Protein AF-A0A816F0X0-F1 (afdb_monomer_lite)

Radius of gyration: 18.93 Å; chains: 1; bounding box: 44×60×35 Å

Secondary structure (DSSP, 8-state):
---------SSS-S----SPPP---SSSEEEEEEE-SSSSSS-EEEEEEGGGTEEEEE-B-SSS-B-PPEEEE-SSSEEEEEEE-SSSSSS-EEEEEETTTTEEEEE-B-SSS-BPPPEEEE--TT--EEEEEEE-SSSSSSPEEEEEETTTTEEEEE---

Sequence (161 aa):
MDDNNDVCFPIAPCNRFPTQVIYSTGTKPASVAAVDVNGDSKPDIIVANYGSDNVGVLLNNGNGTFGAQVTYSTGTDPFSVTAADINGDSKLDIIVANYDSNNVGVLLNNGNGTFAAQVTYSTGTGTGPHSVTAVDVNGDSILDIIVANYGSNNVGVFLSN

Structure (mmCIF, N/CA/C/O backbone):
data_AF-A0A816F0X0-F1
#
_entry.id   AF-A0A816F0X0-F1
#
loop_
_atom_site.group_PDB
_atom_site.id
_atom_site.type_symbol
_atom_site.label_atom_id
_atom_site.label_alt_id
_atom_site.label_comp_id
_atom_site.label_asym_id
_atom_site.label_entity_id
_atom_site.label_seq_id
_atom_site.pdbx_PDB_ins_code
_atom_site.Cartn_x
_atom_site.Cartn_y
_atom_site.Cartn_z
_atom_site.occupancy
_atom_site.B_iso_or_equiv
_atom_site.auth_seq_id
_atom_site.auth_comp_id
_atom_site.auth_asym_id
_atom_site.auth_atom_id
_atom_site.pdbx_PDB_model_num
ATOM 1 N N . MET A 1 1 ? -25.986 -47.433 10.124 1.00 47.31 1 MET A N 1
ATOM 2 C CA . MET A 1 1 ? -24.521 -47.322 10.043 1.00 47.31 1 MET A CA 1
ATOM 3 C C . MET A 1 1 ? -24.220 -46.279 8.995 1.00 47.31 1 MET A C 1
ATOM 5 O O . MET A 1 1 ? -24.835 -46.331 7.935 1.00 47.31 1 MET A O 1
ATOM 9 N N . ASP A 1 2 ? -23.323 -45.382 9.381 1.00 48.44 2 ASP A N 1
ATOM 10 C CA . ASP A 1 2 ? -22.810 -44.150 8.775 1.00 48.44 2 ASP A CA 1
ATOM 11 C C . ASP A 1 2 ? -23.419 -42.803 9.253 1.00 48.44 2 ASP A C 1
ATOM 13 O O . ASP A 1 2 ? -24.073 -42.055 8.530 1.00 48.44 2 ASP A O 1
ATOM 17 N N . ASP A 1 3 ? -23.377 -42.613 10.576 1.00 52.69 3 ASP A N 1
ATOM 18 C CA . ASP A 1 3 ? -22.391 -41.798 11.320 1.00 52.69 3 ASP A CA 1
ATOM 19 C C . ASP A 1 3 ? -22.209 -40.288 11.045 1.00 52.69 3 ASP A C 1
ATOM 21 O O . ASP A 1 3 ? -21.274 -39.692 11.581 1.00 52.69 3 ASP A O 1
ATOM 25 N N . ASN A 1 4 ? -23.126 -39.595 10.367 1.00 48.66 4 ASN A N 1
ATOM 26 C CA . ASN A 1 4 ? -23.115 -38.121 10.390 1.00 48.66 4 ASN A CA 1
ATOM 27 C C . ASN A 1 4 ? -23.886 -37.581 11.598 1.00 48.66 4 ASN A C 1
ATOM 29 O O . ASN A 1 4 ? -25.020 -37.113 11.500 1.00 48.66 4 ASN A O 1
ATOM 33 N N . ASN A 1 5 ? -23.247 -37.709 12.762 1.00 45.31 5 ASN A N 1
ATOM 34 C CA . ASN A 1 5 ? -23.698 -37.193 14.047 1.00 45.31 5 ASN A CA 1
ATOM 35 C C . ASN A 1 5 ? -23.686 -35.653 14.030 1.00 45.31 5 ASN A C 1
ATOM 37 O O . ASN A 1 5 ? -22.746 -35.004 14.487 1.00 45.31 5 ASN A O 1
ATOM 41 N N . ASP A 1 6 ? -24.752 -35.093 13.467 1.00 54.44 6 ASP A N 1
ATOM 42 C CA . ASP A 1 6 ? -25.150 -33.693 13.537 1.00 54.44 6 ASP A CA 1
ATOM 43 C C . ASP A 1 6 ? -25.570 -33.363 14.980 1.00 54.44 6 ASP A C 1
ATOM 45 O O . ASP A 1 6 ? -26.743 -33.390 15.351 1.00 54.44 6 ASP A O 1
ATOM 49 N N . VAL A 1 7 ? -24.579 -33.139 15.845 1.00 48.12 7 VAL A N 1
ATOM 50 C CA . VAL A 1 7 ? -24.788 -32.672 17.222 1.00 48.12 7 VAL A CA 1
ATOM 51 C C . VAL A 1 7 ? -24.438 -31.193 17.330 1.00 48.12 7 VAL A C 1
ATOM 53 O O . VAL A 1 7 ? -23.419 -30.791 17.888 1.00 48.12 7 VAL A O 1
ATOM 56 N N . CYS A 1 8 ? -25.331 -30.365 16.794 1.00 54.69 8 CYS A N 1
ATOM 57 C CA . CYS A 1 8 ? -25.362 -28.927 17.031 1.00 54.69 8 CYS A CA 1
ATOM 58 C C . CYS A 1 8 ? -25.852 -28.628 18.470 1.00 54.69 8 CYS A C 1
ATOM 60 O O . CYS A 1 8 ? -27.041 -28.736 18.762 1.00 54.69 8 CYS A O 1
ATOM 62 N N . PHE A 1 9 ? -24.949 -28.225 19.372 1.00 47.72 9 PHE A N 1
ATOM 63 C CA . PHE A 1 9 ? -25.259 -27.634 20.692 1.00 47.72 9 PHE A CA 1
ATOM 64 C C . PHE A 1 9 ? -24.951 -26.110 20.691 1.00 47.72 9 PHE A C 1
ATOM 66 O O . PHE A 1 9 ? -24.258 -25.626 19.794 1.00 47.72 9 PHE A O 1
ATOM 73 N N . PRO A 1 10 ? -25.522 -25.294 21.604 1.00 58.25 10 PRO A N 1
ATOM 74 C CA . PRO A 1 10 ? -26.155 -24.031 21.229 1.00 58.25 10 PRO A CA 1
ATOM 75 C C . PRO A 1 10 ? -25.209 -22.828 21.334 1.00 58.25 10 PRO A C 1
ATOM 77 O O . PRO A 1 10 ? -25.110 -22.256 22.408 1.00 58.25 10 PRO A O 1
ATOM 80 N N . ILE A 1 11 ? -24.554 -22.397 20.247 1.00 56.53 11 ILE A N 1
ATOM 81 C CA . ILE A 1 11 ? -24.114 -20.983 20.109 1.00 56.53 11 ILE A CA 1
ATOM 82 C C . ILE A 1 11 ? -23.861 -20.477 18.673 1.00 56.53 11 ILE A C 1
ATOM 84 O O . ILE A 1 11 ? -23.700 -19.273 18.508 1.00 56.53 11 ILE A O 1
ATOM 88 N N . ALA A 1 12 ? -23.887 -21.295 17.616 1.00 57.38 12 ALA A N 1
ATOM 89 C CA . ALA A 1 12 ? -23.917 -20.784 16.234 1.00 57.38 12 ALA A CA 1
ATOM 90 C C . ALA A 1 12 ? -24.313 -21.889 15.239 1.00 57.38 12 ALA A C 1
ATOM 92 O O . ALA A 1 12 ? -23.948 -23.044 15.468 1.00 57.38 12 ALA A O 1
ATOM 93 N N . PRO A 1 13 ? -25.017 -21.580 14.132 1.00 58.31 13 PRO A N 1
ATOM 94 C CA . PRO A 1 13 ? -25.243 -22.558 13.072 1.00 58.31 13 PRO A CA 1
ATOM 95 C C . PRO A 1 13 ? -23.905 -23.009 12.464 1.00 58.31 13 PRO A C 1
ATOM 97 O O . PRO A 1 13 ? -23.016 -22.193 12.223 1.00 58.31 13 PRO A O 1
ATOM 100 N N . CYS A 1 14 ? -23.787 -24.314 12.188 1.00 57.47 14 CYS A N 1
ATOM 101 C CA . CYS A 1 14 ? -22.594 -24.990 11.649 1.00 57.47 14 CYS A CA 1
ATOM 102 C C . CYS A 1 14 ? -22.115 -24.418 10.292 1.00 57.47 14 CYS A C 1
ATOM 104 O O . CYS A 1 14 ? -20.986 -24.653 9.871 1.00 57.47 14 CYS A O 1
ATOM 106 N N . ASN A 1 15 ? -22.936 -23.587 9.640 1.00 65.12 15 ASN A N 1
ATOM 107 C CA . ASN A 1 15 ? -22.590 -22.841 8.437 1.00 65.12 15 ASN A CA 1
ATOM 108 C C . ASN A 1 15 ? -22.433 -21.338 8.744 1.00 65.12 15 ASN A C 1
ATOM 110 O O . ASN A 1 15 ? -23.340 -20.536 8.525 1.00 65.12 15 ASN A O 1
ATOM 114 N N . ARG A 1 16 ? -21.281 -20.972 9.322 1.00 75.44 16 ARG A N 1
ATOM 115 C CA . ARG A 1 16 ? -20.958 -19.607 9.784 1.00 75.44 16 ARG A CA 1
ATOM 116 C C . ARG A 1 16 ? -20.752 -18.604 8.643 1.00 75.44 16 ARG A C 1
ATOM 118 O O . ARG A 1 16 ? -20.883 -17.402 8.867 1.00 75.44 16 ARG A O 1
ATOM 125 N N . PHE A 1 17 ? -20.413 -19.079 7.447 1.00 80.19 17 PHE A N 1
ATOM 126 C CA . PHE A 1 17 ? -20.137 -18.227 6.297 1.00 80.19 17 PHE A CA 1
ATOM 127 C C . PHE A 1 17 ? -21.277 -18.343 5.281 1.00 80.19 17 PHE A C 1
ATOM 129 O O . PHE A 1 17 ? -21.460 -19.413 4.699 1.00 80.19 17 PHE A O 1
ATOM 136 N N . PRO A 1 18 ? -22.063 -17.274 5.059 1.00 79.19 18 PRO A N 1
ATOM 137 C CA . PRO A 1 18 ? -23.010 -17.247 3.954 1.00 79.19 18 PRO A CA 1
ATOM 138 C C . PRO A 1 18 ? -22.258 -17.204 2.613 1.00 79.19 18 PRO A C 1
ATOM 140 O O . PRO A 1 18 ? -21.029 -17.129 2.563 1.00 79.19 18 PRO A O 1
ATOM 143 N N . THR A 1 19 ? -23.003 -17.220 1.509 1.00 85.00 19 THR A N 1
ATOM 144 C CA . THR A 1 19 ? -22.448 -17.018 0.165 1.00 85.00 19 THR A CA 1
ATOM 145 C C . THR A 1 19 ? -21.586 -15.754 0.101 1.00 85.00 19 THR A C 1
ATOM 147 O O . THR A 1 19 ? -21.961 -14.707 0.632 1.00 85.00 19 THR A O 1
ATOM 150 N N . GLN A 1 20 ? -20.445 -15.847 -0.584 1.00 90.00 20 GLN A N 1
ATOM 151 C CA . GLN A 1 20 ? -19.543 -14.720 -0.798 1.00 90.00 20 GLN A CA 1
ATOM 152 C C . GLN A 1 20 ? -20.245 -13.592 -1.569 1.00 90.00 20 GLN A C 1
ATOM 154 O O . GLN A 1 20 ? -20.822 -13.816 -2.634 1.00 90.00 20 GLN A O 1
ATOM 159 N N . VAL A 1 21 ? -20.145 -12.367 -1.051 1.00 92.69 21 VAL A N 1
ATOM 160 C CA . VAL A 1 21 ? -20.515 -11.146 -1.776 1.00 92.69 21 VAL A CA 1
ATOM 161 C C . VAL A 1 21 ? -19.300 -10.667 -2.566 1.00 92.69 21 VAL A C 1
ATOM 163 O O . VAL A 1 21 ? -18.195 -10.603 -2.027 1.00 92.69 21 VAL A O 1
ATOM 166 N N . ILE A 1 22 ? -19.497 -10.350 -3.845 1.00 94.94 22 ILE A N 1
ATOM 167 C CA . ILE A 1 22 ? -18.425 -9.957 -4.764 1.00 94.94 22 ILE A CA 1
ATOM 168 C C . ILE A 1 22 ? -18.430 -8.441 -4.950 1.00 94.94 22 ILE A C 1
ATOM 170 O O . ILE A 1 22 ? -19.459 -7.863 -5.297 1.00 94.94 22 ILE A O 1
ATOM 174 N N . TYR A 1 23 ? -17.263 -7.822 -4.775 1.00 97.12 23 TYR A N 1
ATOM 175 C CA . TYR A 1 23 ? -17.017 -6.415 -5.082 1.00 97.12 23 TYR A CA 1
ATOM 176 C C . TYR A 1 23 ? -16.010 -6.322 -6.222 1.00 97.12 23 TYR A C 1
ATOM 178 O O . TYR A 1 23 ? -14.948 -6.943 -6.173 1.00 97.12 23 TYR A O 1
ATOM 186 N N . SER A 1 24 ? -16.351 -5.561 -7.259 1.00 96.56 24 SER A N 1
ATOM 187 C CA . SER A 1 24 ? -15.433 -5.309 -8.368 1.00 96.56 24 SER A CA 1
ATOM 188 C C . SER A 1 24 ? -14.246 -4.466 -7.901 1.00 96.56 24 SER A C 1
ATOM 190 O O . SER A 1 24 ? -14.413 -3.507 -7.150 1.00 96.56 24 SER A O 1
ATOM 192 N N . THR A 1 25 ? -13.060 -4.815 -8.390 1.00 97.56 25 THR A N 1
ATOM 193 C CA . THR A 1 25 ? -11.801 -4.088 -8.182 1.00 97.56 25 THR A CA 1
ATOM 194 C C . THR A 1 25 ? -11.068 -3.953 -9.523 1.00 97.56 25 THR A C 1
ATOM 196 O O . THR A 1 25 ? -11.609 -4.338 -10.566 1.00 97.56 25 THR A O 1
ATOM 199 N N . GLY A 1 26 ? -9.846 -3.421 -9.516 1.00 97.75 26 GLY A N 1
ATOM 200 C CA . GLY A 1 26 ? -8.933 -3.472 -10.653 1.00 97.75 26 GLY A CA 1
ATOM 201 C C . GLY A 1 26 ? -8.567 -4.899 -11.087 1.00 97.75 26 GLY A C 1
ATOM 202 O O . GLY A 1 26 ? -9.059 -5.908 -10.582 1.00 97.75 26 GLY A O 1
ATOM 203 N N . THR A 1 27 ? -7.697 -4.999 -12.085 1.00 98.62 27 THR A N 1
ATOM 204 C CA . THR A 1 27 ? -7.340 -6.287 -12.691 1.00 98.62 27 THR A CA 1
ATOM 205 C C . THR A 1 27 ? -6.196 -6.970 -11.944 1.00 98.62 27 THR A C 1
ATOM 207 O O . THR A 1 27 ? -5.298 -6.307 -11.427 1.00 98.62 27 THR A O 1
ATOM 210 N N . LYS A 1 28 ? -6.227 -8.311 -11.908 1.00 98.44 28 LYS A N 1
ATOM 211 C CA . LYS A 1 28 ? -5.251 -9.158 -11.198 1.00 98.44 28 LYS A CA 1
ATOM 212 C C . LYS A 1 28 ? -4.970 -8.654 -9.761 1.00 98.44 28 LYS A C 1
ATOM 214 O O . LYS A 1 28 ? -3.831 -8.324 -9.464 1.00 98.44 28 LYS A O 1
ATOM 219 N N . PRO A 1 29 ? -5.970 -8.539 -8.870 1.00 98.62 29 PRO A N 1
ATOM 220 C CA . PRO A 1 29 ? -5.707 -8.140 -7.486 1.00 98.62 29 PRO A CA 1
ATOM 221 C C . PRO A 1 29 ? -4.742 -9.136 -6.821 1.00 98.62 29 PRO A C 1
ATOM 223 O O . PRO A 1 29 ? -4.977 -10.343 -6.877 1.00 98.62 29 PRO A O 1
ATOM 226 N N . ALA A 1 30 ? -3.651 -8.639 -6.234 1.00 98.69 30 ALA A N 1
ATOM 227 C CA . ALA A 1 30 ? -2.551 -9.461 -5.714 1.00 98.69 30 ALA A CA 1
ATOM 228 C C . ALA A 1 30 ? -2.480 -9.487 -4.182 1.00 98.69 30 ALA A C 1
ATOM 230 O O . ALA A 1 30 ? -2.093 -10.495 -3.595 1.00 98.69 30 ALA A O 1
ATOM 231 N N . SER A 1 31 ? -2.879 -8.395 -3.527 1.00 98.81 31 SER A N 1
ATOM 232 C CA . SER A 1 31 ? -2.831 -8.262 -2.071 1.00 98.81 31 SER A CA 1
ATOM 233 C C . SER A 1 31 ? -3.983 -7.406 -1.555 1.00 98.81 31 SER A C 1
ATOM 235 O O . SER A 1 31 ? -4.533 -6.580 -2.289 1.00 98.81 31 SER A O 1
ATOM 237 N N . VAL A 1 32 ? -4.352 -7.628 -0.294 1.00 98.62 32 VAL A N 1
ATOM 238 C CA . VAL A 1 32 ? -5.426 -6.921 0.401 1.00 98.62 32 VAL A CA 1
ATOM 239 C C . VAL A 1 32 ? -5.011 -6.58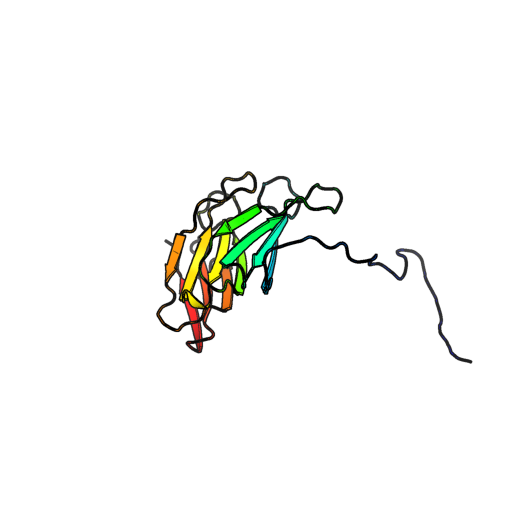8 1.834 1.00 98.62 32 VAL A C 1
ATOM 241 O O . VAL A 1 32 ? -4.409 -7.418 2.513 1.00 98.62 32 VAL A O 1
ATOM 244 N N . ALA A 1 33 ? -5.385 -5.400 2.304 1.00 98.62 33 ALA A N 1
ATOM 245 C CA . ALA A 1 33 ? -5.317 -4.997 3.706 1.00 98.62 33 ALA A CA 1
ATOM 246 C C . ALA A 1 33 ? -6.703 -4.541 4.186 1.00 98.62 33 ALA A C 1
ATOM 248 O O . ALA A 1 33 ? -7.474 -3.974 3.410 1.00 98.62 33 ALA A O 1
ATOM 249 N N . ALA A 1 34 ? -7.022 -4.805 5.456 1.00 98.38 34 ALA A N 1
ATOM 250 C CA . ALA A 1 34 ? -8.284 -4.410 6.079 1.00 98.38 34 ALA A CA 1
ATOM 251 C C . ALA A 1 34 ? -8.008 -3.501 7.279 1.00 98.38 34 ALA A C 1
ATOM 253 O O . ALA A 1 34 ? -7.413 -3.943 8.262 1.00 98.38 34 ALA A O 1
ATOM 254 N N . VAL A 1 35 ? -8.402 -2.233 7.178 1.00 97.69 35 VAL A N 1
ATOM 255 C CA . VAL A 1 35 ? -7.991 -1.185 8.117 1.00 97.69 35 VAL A CA 1
ATOM 256 C C . VAL A 1 35 ? -8.881 0.048 7.972 1.00 97.69 35 VAL A C 1
ATOM 258 O O . VAL A 1 35 ? -9.359 0.326 6.881 1.00 97.69 35 VAL A O 1
ATOM 261 N N . ASP A 1 36 ? -9.141 0.766 9.062 1.00 97.88 36 ASP A N 1
ATOM 262 C CA . ASP A 1 36 ? -9.922 2.007 9.029 1.00 97.88 36 ASP A CA 1
ATOM 263 C C . ASP A 1 36 ? -9.063 3.149 8.464 1.00 97.88 36 ASP A C 1
ATOM 265 O O . ASP A 1 36 ? -8.143 3.623 9.133 1.00 97.88 36 ASP A O 1
ATOM 269 N N . VAL A 1 37 ? -9.330 3.564 7.222 1.00 97.88 37 VAL A N 1
ATOM 270 C CA . VAL A 1 37 ? -8.572 4.642 6.565 1.00 97.88 37 VAL A CA 1
ATOM 271 C C . VAL A 1 37 ? -9.305 5.978 6.572 1.00 97.88 37 VAL A C 1
ATOM 273 O O . VAL A 1 37 ? -8.754 6.983 6.118 1.00 97.88 37 VAL A O 1
ATOM 276 N N . ASN A 1 38 ? -10.545 6.023 7.051 1.00 97.50 38 ASN A N 1
ATOM 277 C CA . ASN A 1 38 ? -11.350 7.243 7.071 1.00 97.50 38 ASN A CA 1
ATOM 278 C C . ASN A 1 38 ? -11.664 7.745 8.493 1.00 97.50 38 ASN A C 1
ATOM 280 O O . ASN A 1 38 ? -12.245 8.820 8.634 1.00 97.50 38 ASN A O 1
ATOM 284 N N . GLY A 1 39 ? -11.240 7.009 9.522 1.00 96.06 39 GLY A N 1
ATOM 285 C CA . GLY A 1 39 ? -11.379 7.367 10.929 1.00 96.06 39 GLY A CA 1
ATOM 286 C C . GLY A 1 39 ? -12.779 7.137 11.500 1.00 96.06 39 GLY A C 1
ATOM 287 O O . GLY A 1 39 ? -13.101 7.696 12.552 1.00 96.06 39 GLY A O 1
ATOM 288 N N . ASP A 1 40 ? -13.633 6.357 10.833 1.00 97.06 40 ASP A N 1
ATOM 289 C CA . ASP A 1 40 ? -15.011 6.102 11.268 1.00 97.06 40 ASP A CA 1
ATOM 290 C C . ASP A 1 40 ? -15.172 4.853 12.156 1.00 97.06 40 ASP A C 1
ATOM 292 O O . ASP A 1 40 ? -16.293 4.469 12.513 1.00 97.06 40 ASP A O 1
ATOM 296 N N . SER A 1 41 ? -14.047 4.266 12.576 1.00 96.31 41 SER A N 1
ATOM 297 C CA . SER A 1 41 ? -13.930 3.053 13.391 1.00 96.31 41 SER A CA 1
ATOM 298 C C . SER A 1 41 ? -14.445 1.783 12.712 1.00 96.31 41 SER A C 1
ATOM 300 O O . SER A 1 41 ? -14.769 0.802 13.394 1.00 96.31 41 SER A O 1
ATOM 302 N N . LYS A 1 42 ? -14.514 1.762 11.377 1.00 97.06 42 LYS A N 1
ATOM 303 C CA . LYS A 1 42 ? -14.871 0.573 10.601 1.00 97.06 42 LYS A CA 1
ATOM 304 C C . LYS A 1 42 ? -13.721 0.225 9.661 1.00 97.06 42 LYS A C 1
ATOM 306 O O . LYS A 1 42 ? -13.303 1.061 8.873 1.00 97.06 42 LYS A O 1
ATOM 311 N N . PRO A 1 43 ? -13.223 -1.022 9.684 1.00 97.69 43 PRO A N 1
ATOM 312 C CA . PRO A 1 43 ? -12.200 -1.429 8.736 1.00 97.69 43 PRO A CA 1
ATOM 313 C C . PRO A 1 43 ? -12.707 -1.324 7.295 1.00 97.69 43 PRO A C 1
ATOM 315 O O . PRO A 1 43 ? -13.699 -1.967 6.932 1.00 97.69 43 PRO A O 1
ATOM 318 N N . ASP A 1 44 ? -12.001 -0.537 6.496 1.00 98.31 44 ASP A N 1
ATOM 319 C CA . ASP A 1 44 ? -12.121 -0.444 5.047 1.00 98.31 44 ASP A CA 1
ATOM 320 C C . ASP A 1 44 ? -11.236 -1.507 4.379 1.00 98.31 44 ASP A C 1
ATOM 322 O O . ASP A 1 44 ? -10.486 -2.227 5.044 1.00 98.31 44 ASP A O 1
ATOM 326 N N . ILE A 1 45 ? -11.317 -1.623 3.053 1.00 98.56 45 ILE A N 1
ATOM 327 C CA . ILE A 1 45 ? -10.488 -2.547 2.272 1.00 98.56 45 ILE A CA 1
ATOM 328 C C . ILE A 1 45 ? -9.565 -1.762 1.345 1.00 98.56 45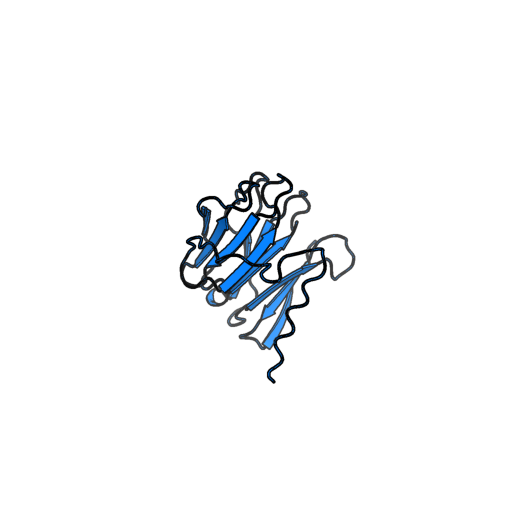 ILE A C 1
ATOM 330 O O . ILE A 1 45 ? -10.019 -0.921 0.572 1.00 98.56 45 ILE A O 1
ATOM 334 N N . ILE A 1 46 ? -8.282 -2.112 1.359 1.00 98.81 46 ILE A N 1
ATOM 335 C CA . ILE A 1 46 ? -7.271 -1.632 0.417 1.00 98.81 46 ILE A CA 1
ATOM 336 C C . ILE A 1 46 ? -6.812 -2.816 -0.433 1.00 98.81 46 ILE A C 1
ATOM 338 O O . ILE A 1 46 ? -6.515 -3.878 0.107 1.00 98.81 46 ILE A O 1
ATOM 342 N N . VAL A 1 47 ? -6.728 -2.644 -1.750 1.00 98.88 47 VAL A N 1
ATOM 343 C CA . VAL A 1 47 ? -6.357 -3.699 -2.704 1.00 98.88 47 VAL A CA 1
ATOM 344 C C . VAL A 1 47 ? -5.201 -3.235 -3.580 1.00 98.88 47 VAL A C 1
ATOM 346 O O . VAL A 1 47 ? -5.307 -2.195 -4.224 1.00 98.88 47 VAL A O 1
ATOM 349 N N . ALA A 1 48 ? -4.133 -4.029 -3.666 1.00 98.88 48 ALA A N 1
ATOM 350 C CA . ALA A 1 48 ? -3.105 -3.869 -4.693 1.00 98.88 48 ALA A CA 1
ATOM 351 C C . ALA A 1 48 ? -3.578 -4.534 -5.994 1.00 98.88 48 ALA A C 1
ATOM 353 O O . ALA A 1 48 ? -3.693 -5.762 -6.063 1.00 98.88 48 ALA A O 1
ATOM 354 N N . ASN A 1 49 ? -3.870 -3.738 -7.023 1.00 98.81 49 ASN A N 1
ATOM 355 C CA . ASN A 1 49 ? -4.321 -4.238 -8.319 1.00 98.81 49 ASN A CA 1
ATOM 356 C C . ASN A 1 49 ? -3.130 -4.355 -9.269 1.00 98.81 49 ASN A C 1
ATOM 358 O O . ASN A 1 49 ? -2.875 -3.442 -10.056 1.00 98.81 49 ASN A O 1
ATOM 362 N N . TYR A 1 50 ? -2.420 -5.484 -9.190 1.00 98.69 50 TYR A N 1
ATOM 363 C CA . TYR A 1 50 ? -1.190 -5.742 -9.943 1.00 98.69 50 TYR A CA 1
ATOM 364 C C . TYR A 1 50 ? -1.341 -5.420 -11.434 1.00 98.69 50 TYR A C 1
ATOM 366 O O . TYR A 1 50 ? -0.528 -4.706 -11.993 1.00 98.69 50 TYR A O 1
ATOM 374 N N . GLY A 1 51 ? -2.419 -5.872 -12.082 1.00 98.56 51 GLY A N 1
ATOM 375 C CA . GLY A 1 51 ? -2.589 -5.684 -13.526 1.00 98.56 51 GLY A CA 1
ATOM 376 C C . GLY A 1 51 ? -3.059 -4.289 -13.943 1.00 98.56 51 GLY A C 1
ATOM 377 O O . GLY A 1 51 ? -3.164 -4.019 -15.137 1.00 98.56 51 GLY A O 1
ATOM 378 N N . SER A 1 52 ? -3.423 -3.434 -12.986 1.00 98.69 52 SER A N 1
ATOM 379 C CA . SER A 1 52 ? -3.955 -2.093 -13.245 1.00 98.69 52 SER A CA 1
ATOM 380 C C . SER A 1 52 ? -3.057 -0.969 -12.734 1.00 98.69 52 SER A C 1
ATOM 382 O O . SER A 1 52 ? -3.478 0.186 -12.816 1.00 98.69 52 SER A O 1
ATOM 384 N N . ASP A 1 53 ? -1.875 -1.291 -12.199 1.00 98.75 53 ASP A N 1
ATOM 385 C CA . ASP A 1 53 ? -0.892 -0.329 -11.680 1.00 98.75 53 ASP A CA 1
ATOM 386 C C . ASP A 1 53 ? -1.506 0.702 -10.719 1.00 98.75 53 ASP A C 1
ATOM 388 O O . ASP A 1 53 ? -1.214 1.903 -10.738 1.00 98.75 53 ASP A O 1
ATOM 392 N N . ASN A 1 54 ? -2.432 0.239 -9.876 1.00 98.81 54 ASN A N 1
ATOM 393 C CA . ASN A 1 54 ? -3.091 1.077 -8.887 1.00 98.81 54 ASN A CA 1
ATOM 394 C C . ASN A 1 54 ? -3.361 0.330 -7.585 1.00 98.81 54 ASN A C 1
ATOM 396 O O . ASN A 1 54 ? -3.421 -0.900 -7.525 1.00 98.81 54 ASN A O 1
ATOM 400 N N . VAL A 1 55 ? -3.553 1.117 -6.535 1.00 98.81 55 VAL A N 1
ATOM 401 C CA . VAL A 1 55 ? -4.230 0.674 -5.326 1.00 98.81 55 VAL A CA 1
ATOM 402 C C . VAL A 1 55 ? -5.675 1.114 -5.417 1.00 98.81 55 VAL A C 1
ATOM 404 O O . VAL A 1 55 ? -5.957 2.220 -5.875 1.00 98.81 55 VAL A O 1
ATOM 407 N N . GLY A 1 56 ? -6.601 0.286 -4.956 1.00 98.62 56 GLY A N 1
ATOM 408 C CA . GLY A 1 56 ? -7.966 0.738 -4.771 1.00 98.62 56 GLY A CA 1
ATOM 409 C C . GLY A 1 56 ? -8.475 0.554 -3.355 1.00 98.62 56 GLY A C 1
ATOM 410 O O . GLY A 1 56 ? -8.108 -0.389 -2.663 1.00 98.62 56 GLY A O 1
ATOM 411 N N . VAL A 1 57 ? -9.334 1.479 -2.951 1.00 98.69 57 VAL A N 1
ATOM 412 C CA . VAL A 1 57 ? -9.888 1.610 -1.608 1.00 98.69 57 VAL A CA 1
ATOM 413 C C . VAL A 1 57 ? -11.398 1.446 -1.695 1.00 98.69 57 VAL A C 1
ATOM 415 O O . VAL A 1 57 ? -12.053 2.110 -2.501 1.00 98.69 57 VAL A O 1
ATOM 418 N N . LEU A 1 58 ? -11.949 0.547 -0.886 1.00 98.69 58 LEU A N 1
ATOM 419 C CA . LEU A 1 58 ? -13.382 0.326 -0.752 1.00 98.69 58 LEU A CA 1
ATOM 420 C C . LEU A 1 58 ? -13.778 0.672 0.682 1.00 98.69 58 LEU A C 1
ATOM 422 O O . LEU A 1 58 ? -13.412 -0.044 1.615 1.00 98.69 58 LEU A O 1
ATOM 426 N N . LEU A 1 59 ? -14.524 1.766 0.843 1.00 98.19 59 LEU A N 1
ATOM 427 C CA . LEU A 1 59 ? -14.965 2.221 2.159 1.00 98.19 59 LEU A CA 1
ATOM 428 C C . LEU A 1 59 ? -16.123 1.372 2.684 1.00 98.19 59 LEU A C 1
ATOM 430 O O . LEU A 1 59 ? -17.018 0.978 1.928 1.00 98.19 59 LEU A O 1
ATOM 434 N N . ASN A 1 60 ? -16.109 1.098 3.981 1.00 98.19 60 ASN A N 1
ATOM 435 C CA . ASN A 1 60 ? -17.101 0.285 4.663 1.00 98.19 60 ASN A CA 1
ATOM 436 C C . ASN A 1 60 ? -18.346 1.108 5.024 1.00 98.19 60 ASN A C 1
ATOM 438 O O . ASN A 1 60 ? -18.289 2.090 5.758 1.00 98.19 60 ASN A O 1
ATOM 442 N N . ASN A 1 61 ? -19.521 0.660 4.579 1.00 97.50 61 ASN A N 1
ATOM 443 C CA . ASN A 1 61 ? -20.792 1.332 4.870 1.00 97.50 61 ASN A CA 1
ATOM 444 C C . ASN A 1 61 ? -21.297 1.081 6.309 1.00 97.50 61 ASN A C 1
ATOM 446 O O . ASN A 1 61 ? -22.318 1.633 6.717 1.00 97.50 61 ASN A O 1
ATOM 450 N N . GLY A 1 62 ? -20.630 0.222 7.089 1.00 96.00 62 GLY A N 1
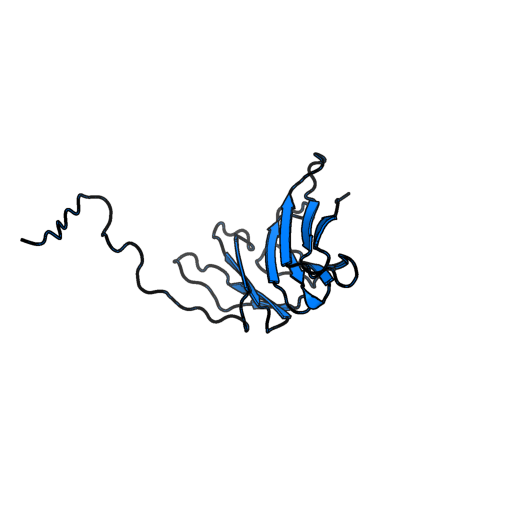ATOM 451 C CA . GLY A 1 62 ? -20.971 -0.110 8.480 1.00 96.00 62 GLY A CA 1
ATOM 452 C C . GLY A 1 62 ? -22.087 -1.128 8.667 1.00 96.00 62 GLY A C 1
ATOM 453 O O . GLY A 1 62 ? -22.455 -1.442 9.794 1.00 96.00 62 GLY A O 1
ATOM 454 N N . ASN A 1 63 ? -22.602 -1.684 7.577 1.00 93.62 63 ASN A N 1
ATOM 455 C CA . ASN A 1 63 ? -23.609 -2.746 7.573 1.00 93.62 63 ASN A CA 1
ATOM 456 C C . ASN A 1 63 ? -23.068 -4.053 6.962 1.00 93.62 63 ASN A C 1
ATOM 458 O O . ASN A 1 63 ? -23.845 -4.899 6.525 1.00 93.62 63 ASN A O 1
ATOM 462 N N . GLY A 1 64 ? -21.739 -4.199 6.893 1.00 89.00 64 GLY A N 1
ATOM 463 C CA . GLY A 1 64 ? -21.073 -5.333 6.246 1.00 89.00 64 GLY A CA 1
ATOM 464 C C . GLY A 1 64 ? -21.011 -5.236 4.719 1.00 89.00 64 GLY A C 1
ATOM 465 O O . GLY A 1 64 ? -20.656 -6.217 4.066 1.00 89.00 64 GLY A O 1
ATOM 466 N N . THR A 1 65 ? -21.353 -4.077 4.145 1.00 95.81 65 THR A N 1
ATOM 467 C CA . THR A 1 65 ? -21.181 -3.796 2.715 1.00 95.81 65 THR A CA 1
ATOM 468 C C . THR A 1 65 ? -20.128 -2.729 2.464 1.00 95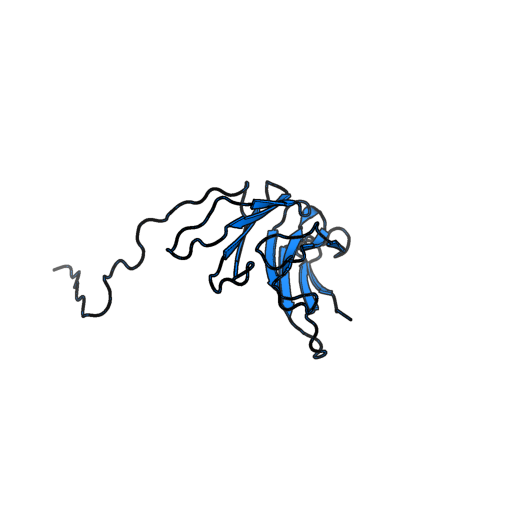.81 65 THR A C 1
ATOM 470 O O . THR A 1 65 ? -19.849 -1.911 3.339 1.00 95.81 65 THR A O 1
ATOM 473 N N . PHE A 1 66 ? -19.577 -2.719 1.252 1.00 98.12 66 PHE A N 1
ATOM 474 C CA . PHE A 1 66 ? -18.572 -1.750 0.828 1.00 98.12 66 PHE A CA 1
ATOM 475 C C . PHE A 1 66 ? -19.085 -0.875 -0.316 1.00 98.12 66 PHE A C 1
ATOM 477 O O . PHE A 1 66 ? -19.903 -1.305 -1.133 1.00 98.12 66 PHE A O 1
ATOM 484 N N . GLY A 1 67 ? -18.618 0.371 -0.355 1.00 96.81 67 GLY A N 1
ATOM 485 C CA . GLY A 1 67 ? -18.846 1.287 -1.466 1.00 96.81 67 GLY A CA 1
ATOM 486 C C . GLY A 1 67 ? -18.108 0.867 -2.741 1.00 96.81 67 GLY A C 1
ATOM 487 O O . GLY A 1 67 ? -17.340 -0.097 -2.766 1.00 96.81 67 GLY A O 1
ATOM 488 N N . ALA A 1 68 ? -18.339 1.619 -3.818 1.00 96.81 68 ALA A N 1
ATOM 489 C CA . ALA A 1 68 ? -17.555 1.469 -5.038 1.00 96.81 68 ALA A CA 1
ATOM 490 C C . ALA A 1 68 ? -16.082 1.809 -4.772 1.00 96.81 68 ALA A C 1
ATOM 492 O O . ALA A 1 68 ? -15.773 2.700 -3.981 1.00 96.81 68 ALA A O 1
ATOM 493 N N . GLN A 1 69 ? -15.185 1.110 -5.463 1.00 97.38 69 GLN A N 1
ATOM 494 C CA . GLN A 1 69 ? -13.757 1.353 -5.342 1.00 97.38 69 GLN A CA 1
ATOM 495 C C . GLN A 1 69 ? -13.377 2.751 -5.841 1.00 97.38 69 GLN A C 1
ATOM 497 O O . GLN A 1 69 ? -13.762 3.158 -6.938 1.00 97.38 69 GLN A O 1
ATOM 502 N N . VAL A 1 70 ? -12.538 3.431 -5.064 1.00 98.44 70 VAL A N 1
ATOM 503 C CA . VAL A 1 70 ? -11.764 4.595 -5.501 1.00 98.44 70 VAL A CA 1
ATOM 504 C C . VAL A 1 70 ? -10.326 4.149 -5.731 1.00 98.44 70 VAL A C 1
ATOM 506 O O . VAL A 1 70 ? -9.758 3.454 -4.894 1.00 98.44 70 VAL A O 1
ATOM 509 N N . THR A 1 71 ? -9.736 4.510 -6.867 1.00 98.62 71 THR A N 1
ATOM 510 C CA . THR A 1 71 ? -8.388 4.069 -7.250 1.00 98.62 71 THR A CA 1
ATOM 511 C C . THR A 1 71 ? -7.371 5.196 -7.180 1.00 98.62 71 THR A C 1
ATOM 513 O O . THR A 1 71 ? -7.659 6.320 -7.589 1.00 98.62 71 THR A O 1
ATOM 516 N N . TYR A 1 72 ? -6.155 4.849 -6.779 1.00 98.81 72 TYR A N 1
ATOM 517 C CA . TYR A 1 72 ? -4.994 5.722 -6.727 1.00 98.81 72 TYR A CA 1
ATOM 518 C C . TYR A 1 72 ? -3.847 5.071 -7.494 1.00 98.81 72 TYR A C 1
ATOM 520 O O . TYR A 1 72 ? -3.482 3.926 -7.221 1.00 98.81 72 TYR A O 1
ATOM 528 N N . SER A 1 73 ? -3.290 5.786 -8.468 1.00 98.62 73 SER A N 1
ATOM 529 C CA . SER A 1 73 ? -2.128 5.310 -9.220 1.00 98.62 73 SER A CA 1
ATOM 530 C C . SER A 1 73 ? -0.946 5.042 -8.288 1.00 98.62 73 SER A C 1
ATOM 532 O O . SER A 1 73 ? -0.685 5.813 -7.364 1.00 98.62 73 SER A O 1
ATOM 534 N N . THR A 1 74 ? -0.237 3.948 -8.556 1.00 98.62 74 THR A N 1
ATOM 535 C CA . THR A 1 74 ? 1.004 3.555 -7.876 1.00 98.62 74 THR A CA 1
ATOM 536 C C . THR A 1 74 ? 2.064 3.226 -8.935 1.00 98.62 74 THR A C 1
ATOM 538 O O . THR A 1 74 ? 1.884 3.548 -10.112 1.00 98.62 74 THR A O 1
ATOM 541 N N . GLY A 1 75 ? 3.181 2.615 -8.542 1.00 98.50 75 GLY A N 1
ATOM 542 C CA . GLY A 1 75 ? 4.129 2.031 -9.483 1.00 98.50 75 GLY A CA 1
ATOM 543 C C . GLY A 1 75 ? 3.555 0.828 -10.240 1.00 98.50 75 GLY A C 1
ATOM 544 O O . GLY A 1 75 ? 2.468 0.334 -9.954 1.00 98.50 75 GLY A O 1
ATOM 545 N N . THR A 1 76 ? 4.324 0.356 -11.212 1.00 98.69 76 THR A N 1
ATOM 546 C CA . THR A 1 76 ? 4.008 -0.820 -12.027 1.00 98.69 76 THR A CA 1
ATOM 547 C C . THR A 1 76 ? 4.062 -2.104 -11.209 1.00 98.69 76 THR A C 1
ATOM 549 O O . THR A 1 76 ? 4.989 -2.290 -10.410 1.00 98.69 76 THR A O 1
ATOM 552 N N . ASP A 1 77 ? 3.100 -2.991 -11.461 1.00 98.62 77 ASP A N 1
ATOM 553 C CA . ASP A 1 77 ? 2.998 -4.319 -10.860 1.00 98.62 77 ASP A CA 1
ATOM 554 C C . ASP A 1 77 ? 2.996 -4.286 -9.311 1.00 98.62 77 ASP A C 1
ATOM 556 O O . ASP A 1 77 ? 3.859 -4.892 -8.659 1.00 98.62 77 ASP A O 1
ATOM 560 N N . PRO A 1 78 ? 2.047 -3.573 -8.667 1.00 98.81 78 PRO A N 1
ATOM 561 C CA . PRO A 1 78 ? 1.944 -3.545 -7.212 1.00 98.81 78 PRO A CA 1
ATOM 562 C C . PRO A 1 78 ? 1.598 -4.935 -6.668 1.00 98.81 78 PRO A C 1
ATOM 564 O O . PRO A 1 78 ? 0.538 -5.491 -6.963 1.00 98.81 78 PRO A O 1
ATOM 567 N N . PHE A 1 79 ? 2.491 -5.494 -5.852 1.00 98.69 79 PHE A N 1
ATOM 568 C CA . PHE A 1 79 ? 2.398 -6.880 -5.388 1.00 98.69 79 PHE A CA 1
ATOM 569 C C . PHE A 1 79 ? 1.892 -7.003 -3.952 1.00 98.69 79 PHE A C 1
ATOM 571 O O . PHE A 1 79 ? 1.194 -7.954 -3.608 1.00 98.69 79 PHE A O 1
ATOM 578 N N . SER A 1 80 ? 2.232 -6.034 -3.103 1.00 98.88 80 SER A N 1
ATOM 579 C CA . SER A 1 80 ? 1.856 -6.032 -1.692 1.00 98.88 80 SER A CA 1
ATOM 580 C C . SER A 1 80 ? 1.430 -4.646 -1.245 1.00 98.88 80 SER A C 1
ATOM 582 O O . SER A 1 80 ? 1.980 -3.646 -1.709 1.00 98.88 80 SER A O 1
ATOM 584 N N . VAL A 1 81 ? 0.446 -4.606 -0.349 1.00 98.81 81 VAL A N 1
ATOM 585 C CA . VAL A 1 81 ? -0.045 -3.388 0.283 1.00 98.81 81 VAL A CA 1
ATOM 586 C C . VAL A 1 81 ? -0.167 -3.596 1.787 1.00 98.81 81 VAL A C 1
ATOM 588 O O . VAL A 1 81 ? -0.596 -4.653 2.246 1.00 98.81 81 VAL A O 1
ATOM 591 N N . THR A 1 82 ? 0.205 -2.575 2.547 1.00 98.81 82 THR A N 1
ATOM 592 C CA . THR A 1 82 ? -0.050 -2.463 3.985 1.00 98.81 82 THR A CA 1
ATOM 593 C C . THR A 1 82 ? -0.471 -1.030 4.309 1.00 98.81 82 THR A C 1
ATOM 595 O O . THR A 1 82 ? -0.406 -0.154 3.441 1.00 98.81 82 THR A O 1
ATOM 598 N N . ALA A 1 83 ? -0.910 -0.788 5.541 1.00 98.50 83 ALA A N 1
ATOM 599 C CA . ALA A 1 83 ? -1.218 0.551 6.019 1.00 98.50 83 ALA A CA 1
ATOM 600 C C . ALA A 1 83 ? -0.611 0.806 7.396 1.00 98.50 83 ALA A C 1
ATOM 602 O O . ALA A 1 83 ? -0.659 -0.063 8.268 1.00 98.50 83 ALA A O 1
ATOM 603 N N . ALA A 1 84 ? -0.045 1.994 7.578 1.00 98.12 84 ALA A N 1
ATOM 604 C CA . ALA A 1 84 ? 0.583 2.428 8.817 1.00 98.12 84 ALA A CA 1
ATOM 605 C C . ALA A 1 84 ? 0.674 3.959 8.852 1.00 98.12 84 ALA A C 1
ATOM 607 O O . ALA A 1 84 ? 0.721 4.589 7.801 1.00 98.12 84 ALA A O 1
ATOM 608 N N . ASP A 1 85 ? 0.717 4.548 10.044 1.00 97.75 85 ASP A N 1
ATOM 609 C CA . ASP A 1 85 ? 0.972 5.983 10.223 1.00 97.75 85 ASP A CA 1
ATOM 610 C C . ASP A 1 85 ? 2.474 6.254 10.044 1.00 97.75 85 ASP A C 1
ATOM 612 O O . ASP A 1 85 ? 3.247 6.181 11.000 1.00 97.75 85 ASP A O 1
ATOM 616 N N . ILE A 1 86 ? 2.911 6.445 8.794 1.00 96.75 86 ILE A N 1
ATOM 617 C CA . ILE A 1 86 ? 4.341 6.538 8.458 1.00 96.75 86 ILE A CA 1
ATOM 618 C C . ILE A 1 86 ? 4.882 7.959 8.642 1.00 96.75 86 ILE A C 1
ATOM 620 O O . ILE A 1 86 ? 6.095 8.153 8.691 1.00 96.75 86 ILE A O 1
ATOM 624 N N . ASN A 1 87 ? 3.997 8.956 8.730 1.00 95.69 87 ASN A N 1
ATOM 625 C CA . ASN A 1 87 ? 4.360 10.364 8.891 1.00 95.69 87 ASN A CA 1
ATOM 626 C C . ASN A 1 87 ? 4.059 10.928 10.298 1.00 95.69 87 ASN A C 1
ATOM 628 O O . ASN A 1 87 ? 4.406 12.080 10.567 1.00 95.69 87 ASN A O 1
ATOM 632 N N . GLY A 1 88 ? 3.452 10.136 11.188 1.00 95.50 88 GLY A N 1
ATOM 633 C CA . GLY A 1 88 ? 3.156 10.503 12.573 1.00 95.50 88 GLY A CA 1
ATOM 634 C C . GLY A 1 88 ? 1.964 11.449 12.735 1.00 95.50 88 GLY A C 1
ATOM 635 O O . GLY A 1 88 ? 1.871 12.140 13.753 1.00 95.50 88 GLY A O 1
ATOM 636 N N . ASP A 1 89 ? 1.069 11.532 11.747 1.00 96.81 89 ASP A N 1
ATOM 637 C CA . ASP A 1 89 ? -0.094 12.426 11.763 1.00 96.81 89 ASP A CA 1
ATOM 638 C C . ASP A 1 89 ? -1.378 11.771 12.301 1.00 96.81 89 ASP A C 1
ATOM 640 O O . ASP A 1 89 ? -2.447 12.395 12.306 1.00 96.81 89 ASP A O 1
ATOM 644 N N . SER A 1 90 ? -1.256 10.550 12.835 1.00 95.94 90 SER A N 1
ATOM 645 C CA . SER A 1 90 ? -2.343 9.727 13.371 1.00 95.94 90 SER A CA 1
ATOM 646 C C . SER A 1 90 ? -3.351 9.249 12.325 1.00 95.94 90 SER A C 1
ATOM 648 O O . SER A 1 90 ? -4.476 8.885 12.680 1.00 95.94 90 SER A O 1
ATOM 650 N N . LYS A 1 91 ? -2.968 9.210 11.044 1.00 97.62 91 LYS A N 1
ATOM 651 C CA . LYS A 1 91 ? -3.766 8.612 9.970 1.00 97.62 91 LYS A CA 1
ATOM 652 C C . LYS A 1 91 ? -2.972 7.502 9.307 1.00 97.62 91 LYS A C 1
ATOM 654 O O . LYS A 1 91 ? -1.769 7.585 9.117 1.00 97.62 91 LYS A O 1
ATOM 659 N N . LEU A 1 92 ? -3.667 6.435 8.939 1.00 98.31 92 LEU A N 1
ATOM 660 C CA . LEU A 1 92 ? -3.018 5.281 8.334 1.00 98.31 92 LEU A CA 1
ATOM 661 C C . LEU A 1 92 ? -2.803 5.546 6.845 1.00 98.31 92 LEU A C 1
ATOM 663 O O . LEU A 1 92 ? -3.761 5.618 6.071 1.00 98.31 92 LEU A O 1
ATOM 667 N N . ASP A 1 93 ? -1.541 5.705 6.471 1.00 98.62 93 ASP A N 1
ATOM 668 C CA . ASP A 1 93 ? -1.075 5.883 5.103 1.00 98.62 93 ASP A CA 1
ATOM 669 C C . ASP A 1 93 ? -0.976 4.530 4.398 1.00 98.62 93 ASP A C 1
ATOM 671 O O . ASP A 1 93 ? -0.784 3.495 5.037 1.00 98.62 93 ASP A O 1
ATOM 675 N N . ILE A 1 94 ? -1.082 4.518 3.068 1.00 98.81 94 ILE A N 1
ATOM 676 C CA . ILE A 1 94 ? -0.928 3.287 2.285 1.00 98.81 94 ILE A CA 1
ATOM 677 C C . ILE A 1 94 ? 0.525 3.128 1.850 1.00 98.81 94 ILE A C 1
ATOM 679 O O . ILE A 1 94 ? 1.094 4.030 1.240 1.00 98.81 94 ILE A O 1
ATOM 683 N N . ILE A 1 95 ? 1.091 1.943 2.073 1.00 98.88 95 ILE A N 1
ATOM 684 C CA . ILE A 1 95 ? 2.446 1.576 1.658 1.00 98.88 95 ILE A CA 1
ATOM 685 C C . ILE A 1 95 ? 2.359 0.400 0.682 1.00 98.88 95 ILE A C 1
ATOM 687 O O . ILE A 1 95 ? 1.720 -0.611 0.972 1.00 98.88 95 ILE A O 1
ATOM 691 N N . VAL A 1 96 ? 3.007 0.527 -0.476 1.00 98.94 96 VAL A N 1
ATOM 692 C CA . VAL A 1 96 ? 2.880 -0.399 -1.611 1.00 98.94 96 VAL A CA 1
ATOM 693 C C . VAL A 1 96 ? 4.252 -0.864 -2.078 1.00 98.94 96 VAL A C 1
ATOM 695 O O . VAL A 1 96 ? 5.127 -0.039 -2.324 1.00 98.94 96 VAL A O 1
ATOM 698 N N . ALA A 1 97 ? 4.433 -2.172 -2.257 1.00 98.88 97 ALA A N 1
ATOM 699 C CA . ALA A 1 97 ? 5.591 -2.741 -2.943 1.00 98.88 97 ALA A CA 1
ATOM 700 C C . ALA A 1 97 ? 5.300 -2.846 -4.448 1.00 98.88 97 ALA A C 1
ATOM 702 O O . ALA A 1 97 ? 4.438 -3.633 -4.847 1.00 98.88 97 ALA A O 1
ATOM 703 N N . ASN A 1 98 ? 6.003 -2.065 -5.273 1.00 98.88 98 ASN A N 1
ATOM 704 C CA . ASN A 1 98 ? 5.822 -2.038 -6.727 1.00 98.88 98 ASN A CA 1
ATOM 705 C C . ASN A 1 98 ? 6.934 -2.846 -7.401 1.00 98.88 98 ASN A C 1
ATOM 707 O O . ASN A 1 98 ? 8.071 -2.371 -7.524 1.00 98.88 98 ASN A O 1
ATOM 711 N N . TYR A 1 99 ? 6.606 -4.074 -7.802 1.00 98.75 99 TYR A N 1
ATOM 712 C CA . TYR A 1 99 ? 7.577 -5.094 -8.191 1.00 98.75 99 TYR A CA 1
ATOM 713 C C . TYR A 1 99 ? 8.435 -4.646 -9.384 1.00 98.75 99 TYR A C 1
ATOM 715 O O . TYR A 1 99 ? 9.655 -4.532 -9.257 1.00 98.75 99 TYR A O 1
ATOM 723 N N . ASP A 1 100 ? 7.816 -4.285 -10.510 1.00 98.56 100 ASP A N 1
ATOM 724 C CA . ASP A 1 100 ? 8.559 -3.915 -11.724 1.00 98.56 100 ASP A CA 1
ATOM 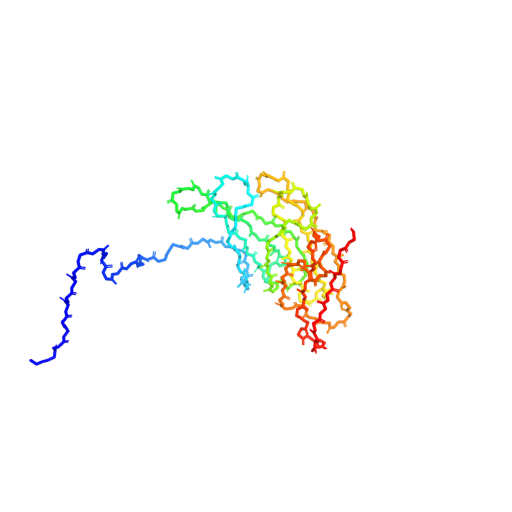725 C C . ASP A 1 100 ? 9.151 -2.502 -11.651 1.00 98.56 100 ASP A C 1
ATOM 727 O O . ASP A 1 100 ? 10.199 -2.217 -12.237 1.00 98.56 100 ASP A O 1
ATOM 731 N N . SER A 1 101 ? 8.537 -1.608 -10.871 1.00 98.62 101 SER A N 1
ATOM 732 C CA . SER A 1 101 ? 9.103 -0.275 -10.620 1.00 98.62 101 SER A CA 1
ATOM 733 C C . SER A 1 101 ? 10.305 -0.283 -9.673 1.00 98.62 101 SER A C 1
ATOM 735 O O . SER A 1 101 ? 10.979 0.740 -9.542 1.00 98.62 101 SER A O 1
ATOM 737 N N . ASN A 1 102 ? 10.597 -1.416 -9.026 1.00 98.69 102 ASN A N 1
ATOM 738 C CA . ASN A 1 102 ? 11.690 -1.574 -8.071 1.00 98.69 102 ASN A CA 1
ATOM 739 C C . ASN A 1 102 ? 11.689 -0.513 -6.951 1.00 98.69 102 ASN A C 1
ATOM 741 O O . ASN A 1 102 ? 12.733 0.002 -6.526 1.00 98.69 102 ASN A O 1
ATOM 745 N N . ASN A 1 103 ? 10.504 -0.162 -6.458 1.00 98.88 103 ASN A N 1
ATOM 746 C CA . ASN A 1 103 ? 10.348 0.815 -5.391 1.00 98.88 103 ASN A CA 1
ATOM 747 C C . ASN A 1 103 ? 9.243 0.413 -4.411 1.00 98.88 103 ASN A C 1
ATOM 749 O O . ASN A 1 103 ? 8.369 -0.401 -4.710 1.00 98.88 103 ASN A O 1
ATOM 753 N N . VAL A 1 104 ? 9.303 1.009 -3.227 1.00 98.88 104 VAL A N 1
ATOM 754 C CA . VAL A 1 104 ? 8.126 1.163 -2.380 1.00 98.88 104 VAL A CA 1
ATOM 755 C C . VAL A 1 104 ? 7.509 2.504 -2.716 1.00 98.88 104 VAL A C 1
ATOM 757 O O . VAL A 1 104 ? 8.237 3.470 -2.939 1.00 98.88 104 VAL A O 1
ATOM 760 N N . GLY A 1 105 ? 6.190 2.608 -2.714 1.00 98.69 105 GLY A N 1
ATOM 761 C CA . GLY A 1 105 ? 5.578 3.920 -2.677 1.00 98.69 105 GLY A CA 1
ATOM 762 C C . GLY A 1 105 ? 4.531 4.065 -1.593 1.00 98.69 105 GLY A C 1
ATOM 763 O O . GLY A 1 105 ? 3.900 3.103 -1.168 1.00 98.69 105 GLY A O 1
ATOM 764 N N . VAL A 1 106 ? 4.397 5.301 -1.139 1.00 98.75 106 VAL A N 1
ATOM 765 C CA . VAL A 1 106 ? 3.609 5.726 0.007 1.00 98.75 106 VAL A CA 1
ATOM 766 C C . VAL A 1 106 ? 2.572 6.724 -0.480 1.00 98.75 106 VAL A C 1
ATOM 768 O O . VAL A 1 106 ? 2.913 7.696 -1.154 1.00 98.75 106 VAL A O 1
ATOM 771 N N . LEU A 1 107 ? 1.308 6.484 -0.154 1.00 98.81 107 LEU A N 1
ATOM 772 C CA . LEU A 1 107 ? 0.211 7.402 -0.412 1.00 98.81 107 LEU A CA 1
ATOM 773 C C . LEU A 1 107 ? -0.274 7.936 0.932 1.00 98.81 107 LEU A C 1
ATOM 775 O O . LEU A 1 107 ? -0.813 7.177 1.737 1.00 98.81 107 LEU A O 1
ATOM 779 N N . LEU A 1 108 ? -0.066 9.234 1.160 1.00 98.69 108 LEU A N 1
ATOM 780 C CA . LEU A 1 108 ? -0.424 9.872 2.424 1.00 98.69 108 LEU A CA 1
ATOM 781 C C . LEU A 1 108 ? -1.933 10.075 2.534 1.00 98.69 108 LEU A C 1
ATOM 783 O O . LEU A 1 108 ? -2.578 10.503 1.572 1.00 98.69 108 LEU A O 1
ATOM 787 N N . ASN A 1 109 ? -2.485 9.783 3.702 1.00 98.56 109 ASN A N 1
ATOM 788 C CA . ASN A 1 109 ? -3.909 9.840 3.974 1.00 98.56 109 ASN A CA 1
ATOM 789 C C . ASN A 1 109 ? -4.350 11.255 4.386 1.00 98.56 109 ASN A C 1
ATOM 791 O O . ASN A 1 109 ? -3.803 11.882 5.290 1.00 98.56 109 ASN A O 1
ATOM 795 N N . ASN A 1 110 ? -5.410 11.761 3.756 1.00 97.88 110 ASN A N 1
ATOM 796 C CA . ASN A 1 110 ? -6.003 13.054 4.102 1.00 97.88 110 ASN A CA 1
ATOM 797 C C . ASN A 1 110 ? -6.948 12.977 5.321 1.00 97.88 110 ASN A C 1
ATOM 799 O O . ASN A 1 110 ? -7.418 14.010 5.795 1.00 97.88 110 ASN A O 1
ATOM 803 N N . GLY A 1 111 ? -7.228 11.775 5.835 1.00 93.44 111 GLY A N 1
ATOM 804 C CA . GLY A 1 111 ? -8.025 11.520 7.043 1.00 93.44 111 GLY A CA 1
ATOM 805 C C . GLY A 1 111 ? -9.520 11.363 6.790 1.00 93.44 111 GLY A C 1
ATOM 806 O O . GLY A 1 111 ? -10.309 11.380 7.723 1.00 93.44 111 GLY A O 1
ATOM 807 N N . ASN A 1 112 ? -9.923 11.253 5.529 1.00 93.62 112 ASN A N 1
ATOM 808 C CA . ASN A 1 112 ? -11.315 11.080 5.111 1.00 93.62 112 ASN A CA 1
ATOM 809 C C . ASN A 1 112 ? -11.472 9.920 4.113 1.00 93.62 112 ASN A C 1
ATOM 811 O O . ASN A 1 112 ? -12.404 9.915 3.308 1.00 93.62 112 ASN A O 1
ATOM 815 N N . GLY A 1 113 ? -10.523 8.976 4.118 1.00 93.25 113 GLY A N 1
ATOM 816 C CA . GLY A 1 113 ? -10.464 7.870 3.164 1.00 93.25 113 GLY A CA 1
ATOM 817 C C . GLY A 1 113 ? -9.956 8.267 1.778 1.00 93.25 113 GLY A C 1
ATOM 818 O O . GLY A 1 113 ? -10.046 7.463 0.852 1.00 93.25 113 GLY A O 1
ATOM 819 N N . THR A 1 114 ? -9.434 9.491 1.616 1.00 97.81 114 THR A N 1
ATOM 820 C CA . THR A 1 114 ? -8.752 9.919 0.389 1.00 97.81 114 THR A CA 1
ATOM 821 C C . THR A 1 114 ? -7.253 10.053 0.590 1.00 97.81 114 THR A C 1
ATOM 823 O O . THR A 1 114 ? -6.795 10.388 1.679 1.00 97.81 114 THR A O 1
ATOM 826 N N . PHE A 1 115 ? -6.499 9.845 -0.488 1.00 98.69 115 PHE A N 1
ATOM 827 C CA . PHE A 1 115 ? -5.044 9.814 -0.448 1.00 98.69 115 PHE A CA 1
ATOM 828 C C . PHE A 1 115 ? -4.421 10.808 -1.426 1.00 98.69 115 PHE A C 1
ATOM 830 O O . PHE A 1 115 ? -4.975 11.096 -2.492 1.00 98.69 115 PHE A O 1
ATOM 837 N N . ALA A 1 116 ? -3.265 11.341 -1.047 1.00 98.50 116 ALA A N 1
ATOM 838 C CA . ALA A 1 116 ? -2.420 12.151 -1.907 1.00 98.50 116 ALA A CA 1
ATOM 839 C C . ALA A 1 116 ? -1.761 11.307 -3.013 1.00 98.50 116 ALA A C 1
ATOM 841 O O . ALA A 1 116 ? -1.793 10.074 -3.003 1.00 98.50 116 ALA A O 1
ATOM 842 N N . ALA A 1 117 ? -1.135 11.990 -3.975 1.00 98.00 117 ALA A N 1
ATOM 843 C CA . ALA A 1 117 ? -0.291 11.331 -4.963 1.00 98.00 117 ALA A CA 1
ATOM 844 C C . ALA A 1 117 ? 0.875 10.597 -4.283 1.00 98.00 117 ALA A C 1
ATOM 846 O O . ALA A 1 117 ? 1.385 11.035 -3.251 1.00 98.00 117 ALA A O 1
ATOM 847 N N . GLN A 1 118 ? 1.299 9.492 -4.890 1.00 97.75 118 GLN A N 1
ATOM 848 C CA . GLN A 1 118 ? 2.344 8.647 -4.336 1.00 97.75 118 GLN A CA 1
ATOM 849 C C . GLN A 1 118 ? 3.701 9.360 -4.239 1.00 97.75 118 GLN A C 1
ATOM 851 O O . GLN A 1 118 ? 4.153 10.007 -5.184 1.00 97.75 118 GLN A O 1
ATOM 856 N N . VAL A 1 119 ? 4.386 9.131 -3.121 1.00 98.25 119 VAL A N 1
ATOM 857 C CA . VAL A 1 119 ? 5.822 9.364 -2.938 1.00 98.25 119 VAL A CA 1
ATOM 858 C C . VAL A 1 119 ? 6.547 8.025 -3.042 1.00 98.25 119 VAL A C 1
ATOM 860 O O . VAL A 1 119 ? 6.099 7.040 -2.467 1.00 98.25 119 VAL A O 1
ATOM 863 N N . THR A 1 120 ? 7.655 7.956 -3.778 1.00 98.31 120 THR A N 1
ATOM 864 C CA . THR A 1 120 ? 8.368 6.693 -4.040 1.00 98.31 120 THR A CA 1
ATOM 865 C C . THR A 1 120 ? 9.748 6.651 -3.396 1.00 98.31 120 THR A C 1
ATOM 867 O O . THR A 1 120 ? 10.505 7.617 -3.482 1.00 98.31 120 THR A O 1
ATOM 870 N N . TYR A 1 121 ? 10.117 5.483 -2.880 1.00 98.38 121 TYR A N 1
ATOM 871 C CA . TYR A 1 121 ? 11.409 5.161 -2.286 1.00 98.38 121 TYR A CA 1
ATOM 872 C C . TYR A 1 121 ? 12.041 4.006 -3.065 1.00 98.38 121 TYR A C 1
ATOM 874 O O . TYR A 1 121 ? 11.528 2.885 -3.082 1.00 98.38 121 TYR A O 1
ATOM 882 N N . SER A 1 122 ? 13.144 4.285 -3.761 1.00 98.25 122 SER A N 1
ATOM 883 C CA . SER A 1 122 ? 13.838 3.279 -4.572 1.00 98.25 122 SER A CA 1
ATOM 884 C C . SER A 1 122 ? 14.405 2.169 -3.695 1.00 98.25 122 SER A C 1
ATOM 886 O O . SER A 1 122 ? 15.114 2.445 -2.731 1.00 98.25 122 SER A O 1
ATOM 888 N N . THR A 1 123 ? 14.150 0.917 -4.070 1.00 98.38 123 THR A N 1
ATOM 889 C CA . THR A 1 123 ? 14.773 -0.253 -3.426 1.00 98.38 123 THR A CA 1
ATOM 890 C C . THR A 1 123 ? 16.071 -0.677 -4.125 1.00 98.38 123 THR A C 1
ATOM 892 O O . THR A 1 123 ? 16.779 -1.543 -3.623 1.00 98.38 123 THR A O 1
ATOM 895 N N . GLY A 1 124 ? 16.424 -0.028 -5.243 1.00 97.75 124 GLY A N 1
ATOM 896 C CA . GLY A 1 124 ? 17.550 -0.385 -6.112 1.00 97.75 124 GLY A CA 1
ATOM 897 C C . GLY A 1 124 ? 17.092 -1.079 -7.397 1.00 97.75 124 GLY A C 1
ATOM 898 O O . GLY A 1 124 ? 15.968 -1.540 -7.495 1.00 97.75 124 GLY A O 1
ATOM 899 N N . THR A 1 125 ? 17.932 -1.141 -8.428 1.00 97.62 125 THR A N 1
ATOM 900 C CA . THR A 1 125 ? 17.549 -1.761 -9.711 1.00 97.62 125 THR A CA 1
ATOM 901 C C . THR A 1 125 ? 17.481 -3.288 -9.607 1.00 97.62 125 THR A C 1
ATOM 903 O O . THR A 1 125 ? 18.423 -3.910 -9.121 1.00 97.62 125 THR A O 1
ATOM 906 N N . GLY A 1 126 ? 16.411 -3.895 -10.134 1.00 97.50 126 GLY A N 1
ATOM 907 C CA . GLY A 1 126 ? 16.258 -5.354 -10.217 1.00 97.50 126 GLY A CA 1
ATOM 908 C C . GLY A 1 126 ? 15.949 -6.036 -8.883 1.00 97.50 126 GLY A C 1
ATOM 909 O O . GLY A 1 126 ? 16.147 -7.241 -8.748 1.00 97.50 126 GLY A O 1
ATOM 910 N N . THR A 1 127 ? 15.499 -5.280 -7.885 1.00 98.38 127 THR A N 1
ATOM 911 C CA . THR A 1 127 ? 15.156 -5.806 -6.563 1.00 98.38 127 THR A CA 1
ATOM 912 C C . THR A 1 127 ? 13.827 -6.536 -6.527 1.00 98.38 127 THR A C 1
ATOM 914 O O . THR A 1 127 ? 13.707 -7.480 -5.749 1.00 98.38 127 THR A O 1
ATOM 917 N N . GLY A 1 128 ? 12.846 -6.156 -7.352 1.00 98.56 128 GLY A N 1
ATOM 918 C CA . GLY A 1 128 ? 11.521 -6.783 -7.366 1.00 98.56 128 GLY A CA 1
ATOM 919 C C . GLY A 1 128 ? 10.883 -6.849 -5.970 1.00 98.56 128 GLY A C 1
ATOM 920 O O . GLY A 1 128 ? 10.750 -7.952 -5.428 1.00 98.56 128 GLY A O 1
ATOM 921 N N . PRO A 1 129 ? 10.550 -5.710 -5.334 1.00 98.81 129 PRO A N 1
ATOM 922 C CA . PRO A 1 129 ? 9.941 -5.701 -4.009 1.00 98.81 129 PRO A CA 1
ATOM 923 C C . PRO A 1 129 ? 8.594 -6.430 -4.053 1.00 98.81 129 PRO A C 1
ATOM 925 O O . PRO A 1 129 ? 7.709 -6.094 -4.835 1.00 98.81 129 PRO A O 1
ATOM 928 N N . HIS A 1 130 ? 8.454 -7.458 -3.218 1.00 98.62 130 HIS A N 1
ATOM 929 C CA . HIS A 1 130 ? 7.335 -8.403 -3.274 1.00 98.62 130 HIS A CA 1
ATOM 930 C C . HIS A 1 130 ? 6.454 -8.346 -2.022 1.00 98.62 130 HIS A C 1
ATOM 932 O O . HIS A 1 130 ? 5.263 -8.639 -2.077 1.00 98.62 130 HIS A O 1
ATOM 938 N N . SER A 1 131 ? 7.023 -7.981 -0.874 1.00 98.75 131 SER A N 1
ATOM 939 C CA . SER A 1 131 ? 6.272 -7.781 0.366 1.00 98.75 131 SER A CA 1
ATOM 940 C C . SER A 1 131 ? 6.813 -6.579 1.113 1.00 98.75 131 SER A C 1
ATOM 942 O O . SER A 1 131 ? 8.023 -6.354 1.113 1.00 98.75 131 SER A O 1
ATOM 944 N N . VAL A 1 132 ? 5.924 -5.839 1.769 1.00 98.75 132 VAL A N 1
ATOM 945 C CA . VAL A 1 132 ? 6.269 -4.666 2.571 1.00 98.75 132 VAL A CA 1
ATOM 946 C C . VAL A 1 132 ? 5.535 -4.701 3.909 1.00 98.75 132 VAL A C 1
ATOM 948 O O . VAL A 1 132 ? 4.389 -5.139 3.985 1.00 98.75 132 VAL A O 1
ATOM 951 N N . THR A 1 133 ? 6.208 -4.266 4.969 1.00 98.56 133 THR A N 1
ATOM 952 C CA . THR A 1 133 ? 5.618 -4.012 6.289 1.00 98.56 133 THR A CA 1
ATOM 953 C C . THR A 1 133 ? 6.244 -2.756 6.882 1.00 98.56 133 THR A C 1
ATOM 955 O O . THR A 1 133 ? 7.330 -2.361 6.458 1.00 98.56 133 THR A O 1
ATOM 958 N N . ALA A 1 134 ? 5.581 -2.146 7.861 1.00 98.38 134 ALA A N 1
ATOM 959 C CA . ALA A 1 134 ? 6.123 -1.014 8.599 1.00 98.38 134 ALA A CA 1
ATOM 960 C C . ALA A 1 134 ? 6.098 -1.283 10.104 1.00 98.38 134 ALA A C 1
ATOM 962 O O . ALA A 1 134 ? 5.100 -1.779 10.628 1.00 98.38 134 ALA A O 1
ATOM 963 N N . VAL A 1 135 ? 7.213 -1.014 10.776 1.00 97.88 135 VAL A N 1
ATOM 964 C CA . VAL A 1 135 ? 7.383 -1.141 12.229 1.00 97.88 135 VAL A CA 1
ATOM 965 C C . VAL A 1 135 ? 8.634 -0.367 12.634 1.00 97.88 135 VAL A C 1
ATOM 967 O O . VAL A 1 135 ? 9.587 -0.320 11.865 1.00 97.88 135 VAL A O 1
ATOM 970 N N . ASP A 1 136 ? 8.646 0.222 13.824 1.00 97.81 136 ASP A N 1
ATOM 971 C CA . ASP A 1 136 ? 9.867 0.775 14.417 1.00 97.81 136 ASP A CA 1
ATOM 972 C C . ASP A 1 136 ? 10.832 -0.380 14.746 1.00 97.81 136 ASP A C 1
ATOM 974 O O . ASP A 1 136 ? 10.612 -1.135 15.701 1.00 97.81 136 ASP A O 1
ATOM 978 N N . VAL A 1 137 ? 11.865 -0.578 13.918 1.00 97.94 137 VAL A N 1
ATOM 979 C CA . VAL A 1 137 ? 12.855 -1.646 14.147 1.00 97.94 137 VAL A CA 1
ATOM 980 C C . VAL A 1 137 ? 14.045 -1.178 14.967 1.00 97.94 137 VAL A C 1
ATOM 982 O O . VAL A 1 137 ? 14.816 -2.016 15.445 1.00 97.94 137 VAL A O 1
ATOM 985 N N . ASN A 1 138 ? 14.226 0.135 15.101 1.00 97.31 138 ASN A N 1
ATOM 986 C CA . ASN A 1 138 ? 15.428 0.727 15.671 1.00 97.31 138 ASN A CA 1
ATOM 987 C C . ASN A 1 138 ? 15.203 1.299 17.093 1.00 97.31 138 ASN A C 1
ATOM 989 O O . ASN A 1 138 ? 16.167 1.477 17.841 1.00 97.31 138 ASN A O 1
ATOM 993 N N . GLY A 1 139 ? 13.945 1.472 17.501 1.00 97.06 139 GLY A N 1
ATOM 994 C CA . GLY A 1 139 ? 13.510 1.944 18.810 1.00 97.06 139 GLY A CA 1
ATOM 995 C C . GLY A 1 139 ? 13.382 3.465 18.941 1.00 97.06 139 GLY A C 1
ATOM 996 O O . GLY A 1 139 ? 13.396 3.954 20.075 1.00 97.06 139 GLY A O 1
ATOM 997 N N . ASP A 1 140 ? 13.296 4.219 17.842 1.00 96.44 140 ASP A N 1
ATOM 998 C CA . ASP A 1 140 ? 13.186 5.687 17.846 1.00 96.44 140 ASP A CA 1
ATOM 999 C C . ASP A 1 140 ? 11.740 6.211 17.886 1.00 96.44 140 ASP A C 1
ATOM 1001 O O . ASP A 1 140 ? 11.520 7.420 17.971 1.00 96.44 140 ASP A O 1
ATOM 1005 N N . SER A 1 141 ? 10.754 5.310 17.944 1.00 94.69 141 SER A N 1
ATOM 1006 C CA . SER A 1 141 ? 9.316 5.607 17.909 1.00 94.69 141 SER A CA 1
ATOM 1007 C C . SER A 1 141 ? 8.808 6.186 16.584 1.00 94.69 141 SER A C 1
ATOM 1009 O O . SER A 1 141 ? 7.688 6.700 16.543 1.00 94.69 141 SER A O 1
ATOM 1011 N N . ILE A 1 142 ? 9.582 6.071 15.505 1.00 95.62 142 ILE A N 1
ATOM 1012 C CA . ILE A 1 142 ? 9.171 6.366 14.135 1.00 95.62 142 ILE A CA 1
ATOM 1013 C C . ILE A 1 142 ? 9.114 5.038 13.372 1.00 95.62 142 ILE A C 1
ATOM 1015 O O . ILE A 1 142 ? 9.952 4.157 13.535 1.00 95.62 142 ILE A O 1
ATOM 1019 N N . LEU A 1 143 ? 8.073 4.834 12.562 1.00 98.06 143 LEU A N 1
ATOM 1020 C CA . LEU A 1 143 ? 7.947 3.582 11.820 1.00 98.06 143 LEU A CA 1
ATOM 1021 C C . LEU A 1 143 ? 8.962 3.526 10.672 1.00 98.06 143 LEU A C 1
ATOM 1023 O O . LEU A 1 143 ? 9.049 4.445 9.857 1.00 98.06 143 LEU A O 1
ATOM 1027 N N . ASP A 1 144 ? 9.663 2.401 10.566 1.00 98.31 144 ASP A N 1
ATOM 1028 C CA . ASP A 1 144 ? 10.552 2.078 9.453 1.00 98.31 144 ASP A CA 1
ATOM 1029 C C . ASP A 1 144 ? 9.822 1.196 8.434 1.00 98.31 144 ASP A C 1
ATOM 1031 O O . ASP A 1 144 ? 8.901 0.453 8.783 1.00 98.31 144 ASP A O 1
ATOM 1035 N N . ILE A 1 145 ? 10.252 1.217 7.169 1.00 98.62 145 ILE A N 1
ATOM 1036 C CA . ILE A 1 145 ? 9.693 0.345 6.123 1.00 98.62 145 ILE A CA 1
ATOM 1037 C C . ILE A 1 145 ? 10.637 -0.828 5.868 1.00 98.62 145 ILE A C 1
ATOM 1039 O O . ILE A 1 145 ? 11.785 -0.641 5.473 1.00 98.62 145 ILE A O 1
ATOM 1043 N N . ILE A 1 146 ? 10.128 -2.052 6.000 1.00 98.75 146 ILE A N 1
ATOM 1044 C CA . ILE A 1 146 ? 10.857 -3.294 5.722 1.00 98.75 146 ILE A CA 1
ATOM 1045 C C . ILE A 1 146 ? 10.314 -3.918 4.441 1.00 98.75 146 ILE A C 1
ATOM 1047 O O . ILE A 1 146 ? 9.102 -4.076 4.278 1.00 98.75 146 ILE A O 1
ATOM 1051 N N . VAL A 1 147 ? 11.213 -4.320 3.547 1.00 98.88 147 VAL A N 1
ATOM 1052 C CA . VAL A 1 147 ? 10.867 -4.803 2.209 1.00 98.88 147 VAL A CA 1
ATOM 1053 C C . VAL A 1 147 ? 11.549 -6.130 1.924 1.00 98.88 147 VAL A C 1
ATOM 1055 O O . VAL A 1 147 ? 12.769 -6.234 2.018 1.00 98.88 147 VAL A O 1
ATOM 1058 N N . ALA A 1 148 ? 10.777 -7.136 1.519 1.00 98.81 148 ALA A N 1
ATOM 1059 C CA . ALA A 1 148 ? 11.319 -8.357 0.935 1.00 98.81 148 ALA A CA 1
ATOM 1060 C C . ALA A 1 148 ? 11.516 -8.154 -0.574 1.00 98.81 148 ALA A C 1
ATOM 1062 O O . ALA A 1 148 ? 10.543 -7.985 -1.314 1.00 98.81 148 ALA A O 1
ATOM 1063 N N . ASN A 1 149 ? 12.769 -8.185 -1.024 1.00 98.81 149 ASN A N 1
ATOM 1064 C CA . ASN A 1 149 ? 13.153 -7.996 -2.419 1.00 98.81 149 ASN A CA 1
ATOM 1065 C C . ASN A 1 149 ? 13.386 -9.358 -3.075 1.00 98.81 149 ASN A C 1
ATOM 1067 O O . ASN A 1 149 ? 14.409 -10.012 -2.846 1.00 98.81 149 ASN A O 1
ATOM 1071 N N . TYR A 1 150 ? 12.413 -9.790 -3.875 1.00 98.56 150 TYR A N 1
ATOM 1072 C CA . TYR A 1 150 ? 12.424 -11.103 -4.512 1.00 98.56 150 TYR A CA 1
ATOM 1073 C C . TYR A 1 150 ? 13.508 -11.206 -5.592 1.00 98.56 150 TYR A C 1
ATOM 1075 O O . TYR A 1 150 ? 14.259 -12.176 -5.619 1.00 98.56 150 TYR A O 1
ATOM 1083 N N . GLY A 1 151 ? 13.643 -10.188 -6.446 1.00 98.00 151 GLY A N 1
ATOM 1084 C CA . GLY A 1 151 ? 14.608 -10.175 -7.550 1.00 98.00 151 GLY A CA 1
ATOM 1085 C C . GLY A 1 151 ? 16.069 -10.155 -7.092 1.00 98.00 151 GLY A C 1
ATOM 1086 O O . GLY A 1 151 ? 16.915 -10.824 -7.686 1.00 98.00 151 GLY A O 1
ATOM 1087 N N . SER A 1 152 ? 16.371 -9.449 -5.996 1.00 98.44 152 SER A N 1
ATOM 1088 C CA . SER A 1 152 ? 17.735 -9.334 -5.458 1.00 98.44 152 SER A CA 1
ATOM 1089 C C . SER A 1 152 ? 18.046 -10.266 -4.282 1.00 98.44 152 SER A C 1
ATOM 1091 O O . SER A 1 152 ? 19.132 -10.166 -3.712 1.00 98.44 152 SER A O 1
ATOM 1093 N N . ASN A 1 153 ? 17.130 -11.169 -3.914 1.00 98.25 153 ASN A N 1
ATOM 1094 C CA . ASN A 1 153 ? 17.294 -12.148 -2.831 1.00 98.25 153 ASN A CA 1
ATOM 1095 C C . ASN A 1 153 ? 17.731 -11.531 -1.487 1.00 98.25 153 ASN A C 1
ATOM 1097 O O . ASN A 1 153 ? 18.642 -12.040 -0.830 1.00 98.25 153 ASN A O 1
ATOM 1101 N N . ASN A 1 154 ? 17.124 -10.413 -1.079 1.00 98.44 154 ASN A N 1
ATOM 1102 C CA . ASN A 1 154 ? 17.473 -9.747 0.178 1.00 98.44 154 ASN A CA 1
ATOM 1103 C C . ASN A 1 154 ? 16.266 -9.085 0.860 1.00 98.44 154 ASN A C 1
ATOM 1105 O O . ASN A 1 154 ? 15.163 -9.044 0.317 1.00 98.44 154 ASN A O 1
ATOM 1109 N N . VAL A 1 155 ? 16.496 -8.579 2.072 1.00 98.50 155 VAL A N 1
ATOM 1110 C CA . VAL A 1 155 ? 15.564 -7.709 2.792 1.00 98.50 155 VAL A CA 1
ATOM 1111 C C . VAL A 1 155 ? 16.194 -6.324 2.886 1.00 98.50 155 VAL A C 1
ATOM 1113 O O . VAL A 1 155 ? 17.348 -6.200 3.296 1.00 98.50 155 VAL A O 1
ATOM 1116 N N . GLY A 1 156 ? 15.445 -5.300 2.489 1.00 98.38 156 GLY A N 1
ATOM 1117 C CA . GLY A 1 156 ? 15.804 -3.897 2.674 1.00 98.38 156 GLY A CA 1
ATOM 1118 C C . GLY A 1 156 ? 15.054 -3.288 3.854 1.00 98.38 156 GLY A C 1
ATOM 1119 O O . GLY A 1 156 ? 13.930 -3.693 4.148 1.00 98.38 156 GLY A O 1
ATOM 1120 N N . VAL A 1 157 ? 15.668 -2.304 4.506 1.00 98.44 157 VAL A N 1
ATOM 1121 C CA . VAL A 1 157 ? 15.029 -1.480 5.539 1.00 98.44 157 VAL A CA 1
ATOM 1122 C C . VAL A 1 157 ? 15.266 -0.016 5.184 1.00 98.44 157 VAL A C 1
ATOM 1124 O O . VAL A 1 157 ? 16.413 0.394 5.004 1.00 98.44 157 VAL A O 1
ATOM 1127 N N . PHE A 1 158 ? 14.192 0.759 5.072 1.00 98.25 158 PHE A N 1
ATOM 1128 C CA . PHE A 1 158 ? 14.254 2.215 5.064 1.00 98.25 158 PHE A CA 1
ATOM 1129 C C . PHE A 1 158 ? 14.071 2.694 6.495 1.00 98.25 158 PHE A C 1
ATOM 1131 O O . PHE A 1 158 ? 12.977 2.555 7.039 1.00 98.25 158 PHE A O 1
ATOM 1138 N N . LEU A 1 159 ? 15.146 3.228 7.075 1.00 97.69 159 LEU A N 1
ATOM 1139 C CA . LEU A 1 159 ? 15.077 3.891 8.369 1.00 97.69 159 LEU A CA 1
ATOM 1140 C C . LEU A 1 159 ? 14.489 5.290 8.192 1.00 97.69 159 LEU A C 1
ATOM 1142 O O . LEU A 1 159 ? 14.960 6.058 7.341 1.00 97.69 159 LEU A O 1
ATOM 1146 N N . SER A 1 160 ? 13.474 5.596 8.982 1.00 92.19 160 SER A N 1
ATOM 1147 C CA . SER A 1 160 ? 12.900 6.935 9.076 1.00 92.19 160 SER A CA 1
ATOM 1148 C C . SER A 1 160 ? 13.770 7.817 9.991 1.00 92.19 160 SER A C 1
ATOM 1150 O O . SER A 1 160 ? 14.620 7.308 10.715 1.00 92.19 160 SER A O 1
ATOM 1152 N N . ASN A 1 161 ? 13.653 9.149 9.890 1.00 83.50 161 ASN A N 1
ATOM 1153 C CA . ASN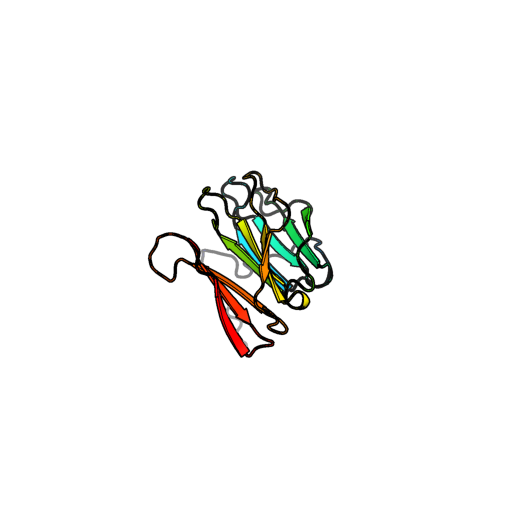 A 1 161 ? 14.390 10.108 10.736 1.00 83.50 161 ASN A CA 1
ATOM 1154 C C . ASN A 1 161 ? 13.467 11.214 11.242 1.00 83.50 161 ASN A C 1
ATOM 1156 O O . ASN A 1 161 ? 12.497 11.519 10.511 1.00 83.50 161 ASN A O 1
#

Foldseek 3Di:
DDDPPPDDDDDDPPCPDDDDDDADDAAPFAEKDWADQQPPPGTWIWTDHQVRQWIWTWDDPPPPDTDHIDIAHHAHRFREWDWDPQPPPPGTWIWTQHFQRQWIWIWDGPNHRDTDHIDIDHNDPQQRFRYKDWDPPPPPPHIKIWTRRPRVRDIDIGDDD

Organism: NCBI:txid392033

InterPro domains:
  IPR013517 FG-GAP repeat [PF01839] (30-60)
  IPR013517 FG-GAP repeat [PF13517] (85-147)
  IPR028994 Integrin alpha, N-terminal [SSF69318] (17-159)

pLDDT: mean 93.09, std 13.28, range [45.31, 98.94]